Protein AF-A0A0X3NV42-F1 (afdb_monomer_lite)

Foldseek 3Di:
DFDLPAPPDPWPKDFPDDDDPADAAPQCPLVSVVAGKIKTKDWGAGDPVGIDIKIKIWHWHDPNPQKIKIKIWIGDPNDTDKIKIWIWGGDNQFKIWIWMAMPLAKTWIWIDGWDPDPVDDSDDDIWTPAMDGDPPGDPPDDGIHD

Organism: Schistocephalus solidus (NCBI:txid70667)

Radius of gyration: 15.75 Å; chains: 1; bounding box: 43×30×40 Å

Sequence (146 aa):
PYLTRCMIVFLSIYQMSKKIAADVYTSLNKLRFLLGRWRGVGIGKGGPSGQWAYEELLEISTTGQPWISYVGNGYKDNAARHCEMGFFRGHTDGHVSMCLTDTLGNAYLLMGKMPEDESTPSTLTLTTESVVSPFFGRQPRVTKVG

Secondary structure (DSSP, 8-state):
-------------EES-----SPPPGGGGGGGGG-EEEEEEEEEE-STT-EEEEEEEEEEE--SSS-EEEEEEEEETTEEEEEEEEEEEE-TTSEEEEEEEETTS-EEEEEEE--S-TTS------EEEEEE--TTSPSSPP----

Structure (mmCIF, N/CA/C/O backbone):
data_AF-A0A0X3NV42-F1
#
_entry.id   AF-A0A0X3NV42-F1
#
loop_
_atom_site.group_PDB
_atom_site.id
_atom_site.type_symbol
_atom_site.label_atom_id
_atom_site.label_alt_id
_atom_site.label_comp_id
_atom_site.label_asym_id
_atom_site.label_entity_id
_atom_site.label_seq_id
_atom_site.pdbx_PDB_ins_code
_atom_site.Cartn_x
_atom_site.Cartn_y
_atom_site.Cartn_z
_atom_site.occupancy
_atom_site.B_iso_or_equiv
_atom_site.auth_seq_id
_atom_site.auth_comp_id
_atom_site.auth_asym_id
_atom_site.auth_atom_id
_atom_site.pdbx_PDB_model_num
ATOM 1 N N . PRO A 1 1 ? 22.645 3.568 -2.789 1.00 30.38 1 PRO A N 1
ATOM 2 C CA . PRO A 1 1 ? 21.524 3.636 -1.822 1.00 30.38 1 PRO A CA 1
ATOM 3 C C . PRO A 1 1 ? 20.353 4.416 -2.434 1.00 30.38 1 PRO A C 1
ATOM 5 O O . PRO A 1 1 ? 20.310 5.638 -2.339 1.00 30.38 1 PRO A O 1
ATOM 8 N N . TYR A 1 2 ? 19.478 3.739 -3.180 1.00 29.78 2 TYR A N 1
ATOM 9 C CA . TYR A 1 2 ? 18.448 4.418 -3.966 1.00 29.78 2 TYR A CA 1
ATOM 10 C C . TYR A 1 2 ? 17.093 3.749 -3.770 1.00 29.78 2 TYR A C 1
ATOM 12 O O . TYR A 1 2 ? 17.012 2.528 -3.814 1.00 29.78 2 TYR A O 1
ATOM 20 N N . LEU A 1 3 ? 16.080 4.601 -3.574 1.00 31.77 3 LEU A N 1
ATOM 21 C CA . LEU A 1 3 ? 14.692 4.322 -3.190 1.00 31.77 3 LEU A CA 1
ATOM 22 C C . LEU A 1 3 ? 14.482 3.994 -1.706 1.00 31.77 3 LEU A C 1
ATOM 24 O O . LEU A 1 3 ? 13.863 3.001 -1.350 1.00 31.77 3 LEU A O 1
ATOM 28 N N . THR A 1 4 ? 14.878 4.920 -0.830 1.00 33.06 4 THR A N 1
ATOM 29 C CA . THR A 1 4 ? 14.081 5.154 0.379 1.00 33.06 4 THR A CA 1
ATOM 30 C C . THR A 1 4 ? 12.779 5.810 -0.091 1.00 33.06 4 THR A C 1
ATOM 32 O O . THR A 1 4 ? 12.697 7.034 -0.204 1.00 33.06 4 THR A O 1
ATOM 35 N N . ARG A 1 5 ? 11.776 5.011 -0.481 1.00 40.59 5 ARG A N 1
ATOM 36 C CA . ARG A 1 5 ? 10.396 5.505 -0.573 1.00 40.59 5 ARG A CA 1
ATOM 37 C C . ARG A 1 5 ? 9.958 5.753 0.864 1.00 40.59 5 ARG A C 1
ATOM 39 O O . ARG A 1 5 ? 9.398 4.872 1.491 1.00 40.59 5 ARG A O 1
ATOM 46 N N . CYS A 1 6 ? 10.309 6.914 1.415 1.00 30.59 6 CYS A N 1
ATOM 47 C CA . CYS A 1 6 ? 9.694 7.322 2.662 1.00 30.59 6 CYS A CA 1
ATOM 48 C C . CYS A 1 6 ? 8.204 7.464 2.390 1.00 30.59 6 CYS A C 1
ATOM 50 O O . CYS A 1 6 ? 7.815 8.298 1.566 1.00 30.59 6 CYS A O 1
ATOM 52 N N . MET A 1 7 ? 7.386 6.675 3.075 1.00 35.44 7 MET A N 1
ATOM 53 C CA . MET A 1 7 ? 5.935 6.832 3.077 1.00 35.44 7 MET A CA 1
ATOM 54 C C . MET A 1 7 ? 5.572 8.032 3.974 1.00 35.44 7 MET A C 1
ATOM 56 O O . MET A 1 7 ? 4.763 7.937 4.884 1.00 35.44 7 MET A O 1
ATOM 60 N N . ILE A 1 8 ? 6.215 9.180 3.734 1.00 36.25 8 ILE A N 1
ATOM 61 C CA . ILE A 1 8 ? 5.844 10.485 4.282 1.00 36.25 8 ILE A CA 1
ATOM 62 C C . ILE A 1 8 ? 5.445 11.329 3.084 1.00 36.25 8 ILE A C 1
ATOM 64 O O . ILE A 1 8 ? 6.200 12.122 2.518 1.00 36.25 8 ILE A O 1
ATOM 68 N N . VAL A 1 9 ? 4.228 11.059 2.652 1.00 34.09 9 VAL A N 1
ATOM 69 C CA . VAL A 1 9 ? 3.552 11.753 1.579 1.00 34.09 9 VAL A CA 1
ATOM 70 C C . VAL A 1 9 ? 2.906 13.004 2.188 1.00 34.09 9 VAL A C 1
ATOM 72 O O . VAL A 1 9 ? 1.771 12.985 2.648 1.00 34.09 9 VAL A O 1
ATOM 75 N N . PHE A 1 10 ? 3.629 14.128 2.182 1.00 32.44 10 PHE A N 1
ATOM 76 C CA . PHE A 1 10 ? 2.988 15.450 2.183 1.00 32.44 10 PHE A CA 1
ATOM 77 C C . PHE A 1 10 ? 2.423 15.682 0.774 1.00 32.44 10 PHE A C 1
ATOM 79 O O . PHE A 1 10 ? 3.007 16.411 -0.025 1.00 32.44 10 PHE A O 1
ATOM 86 N N . LEU A 1 11 ? 1.335 14.992 0.424 1.00 37.88 11 LEU A N 1
ATOM 87 C CA . LEU A 1 11 ? 0.592 15.275 -0.800 1.00 37.88 11 LEU A CA 1
ATOM 88 C C . LEU A 1 11 ? -0.693 16.031 -0.463 1.00 37.88 11 LEU A C 1
ATOM 90 O O . LEU A 1 11 ? -1.424 15.693 0.464 1.00 37.88 11 LEU A O 1
ATOM 94 N N . SER A 1 12 ? -0.991 17.018 -1.303 1.00 41.12 12 SER A N 1
ATOM 95 C CA . SER A 1 12 ? -2.330 17.576 -1.473 1.00 41.12 12 SER A CA 1
ATOM 96 C C . SER A 1 12 ? -3.210 16.505 -2.134 1.00 41.12 12 SER A C 1
ATOM 98 O O . SER A 1 12 ? -3.362 16.478 -3.355 1.00 41.12 12 SER A O 1
ATOM 100 N N . ILE A 1 13 ? -3.674 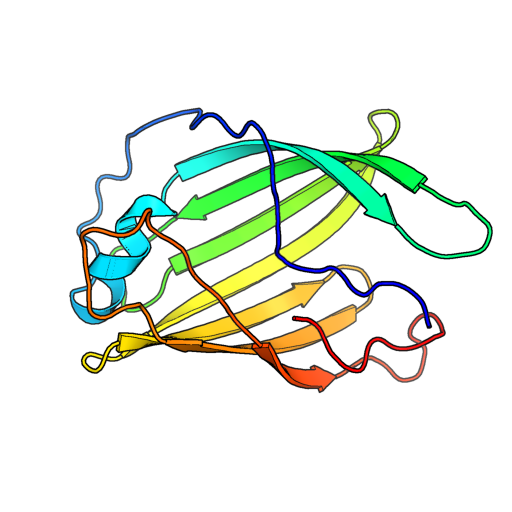15.531 -1.346 1.00 50.19 13 ILE A N 1
ATOM 101 C CA . ILE A 1 13 ? -4.547 14.448 -1.807 1.00 50.19 13 ILE A CA 1
ATOM 102 C C . ILE A 1 13 ? -5.995 14.847 -1.518 1.00 50.19 13 ILE A C 1
ATOM 104 O O . ILE A 1 13 ? -6.339 15.157 -0.380 1.00 50.19 13 ILE A O 1
ATOM 108 N N . TYR A 1 14 ? -6.859 14.782 -2.530 1.00 52.19 14 TYR A N 1
ATOM 109 C CA . TYR A 1 14 ? -8.305 14.900 -2.348 1.00 52.19 14 TYR A CA 1
ATOM 110 C C . TYR A 1 14 ? -8.988 13.578 -2.719 1.00 52.19 14 TYR A C 1
ATOM 112 O O . TYR A 1 14 ? -8.657 12.940 -3.721 1.00 52.19 14 TYR A O 1
ATOM 120 N N . GLN A 1 15 ? -9.930 13.144 -1.881 1.00 54.84 15 GLN A N 1
ATOM 121 C CA . GLN A 1 15 ? -10.692 11.907 -2.058 1.00 54.84 15 GLN A CA 1
ATOM 122 C C . GLN A 1 15 ? -11.660 12.055 -3.245 1.00 54.84 15 GLN A C 1
ATOM 124 O O . GLN A 1 15 ? -12.513 12.941 -3.236 1.00 54.84 15 GLN A O 1
ATOM 129 N N . MET A 1 16 ? -11.569 11.185 -4.260 1.00 50.00 16 MET A N 1
ATOM 130 C CA . MET A 1 16 ? -12.386 11.328 -5.480 1.00 50.00 16 MET A CA 1
ATOM 131 C C . MET A 1 16 ? -13.827 10.805 -5.340 1.00 50.00 16 MET A C 1
ATOM 133 O O . MET A 1 16 ? -14.695 11.199 -6.112 1.00 50.00 16 MET A O 1
ATOM 137 N N . SER A 1 17 ? -14.119 9.917 -4.379 1.00 51.50 17 SER A N 1
ATOM 138 C CA . SER A 1 17 ? -15.492 9.451 -4.111 1.00 51.50 17 SER A CA 1
ATOM 139 C C . SER A 1 17 ? -15.629 8.832 -2.714 1.00 51.50 17 SER A C 1
ATOM 141 O O . SER A 1 17 ? -14.697 8.183 -2.242 1.00 51.50 17 SER A O 1
ATOM 143 N N . LYS A 1 18 ? -16.794 9.010 -2.067 1.00 49.50 18 LYS A N 1
ATOM 144 C CA . LYS A 1 18 ? -17.051 8.630 -0.659 1.00 49.50 18 LYS A CA 1
ATOM 145 C C . LYS A 1 18 ? -17.923 7.375 -0.465 1.00 49.50 18 LYS A C 1
ATOM 147 O O . LYS A 1 18 ? -18.439 7.162 0.627 1.00 49.50 18 LYS A O 1
ATOM 152 N N . LYS A 1 19 ? -18.155 6.544 -1.484 1.00 44.00 19 LYS A N 1
ATOM 153 C CA . LYS A 1 19 ? -19.037 5.368 -1.335 1.00 44.00 19 LYS A CA 1
ATOM 154 C C . LYS A 1 19 ? -18.256 4.059 -1.349 1.00 44.00 19 LYS A C 1
ATOM 156 O O . LYS A 1 19 ? -17.969 3.525 -2.410 1.00 44.00 19 LYS A O 1
ATOM 161 N N . ILE A 1 20 ? -18.000 3.518 -0.159 1.00 55.31 20 ILE A N 1
ATOM 162 C CA . ILE A 1 20 ? -17.758 2.086 0.049 1.00 55.31 20 ILE A CA 1
ATOM 163 C C . ILE A 1 20 ? -18.849 1.619 1.017 1.00 55.31 20 ILE A C 1
ATOM 165 O O . ILE A 1 20 ? -18.949 2.130 2.128 1.00 55.31 20 ILE A O 1
ATOM 169 N N . ALA A 1 21 ? -19.733 0.745 0.530 1.00 51.84 21 ALA A N 1
ATOM 170 C CA . ALA A 1 21 ? -20.962 0.317 1.207 1.00 51.84 21 ALA A CA 1
ATOM 171 C C . ALA A 1 21 ? -20.774 -0.899 2.134 1.00 51.84 21 ALA A C 1
ATOM 173 O O . ALA A 1 21 ? -21.735 -1.331 2.759 1.00 51.84 21 ALA A O 1
ATOM 174 N N . ALA A 1 22 ? -19.566 -1.465 2.204 1.00 62.53 22 ALA A N 1
ATOM 175 C CA . ALA A 1 22 ? -19.262 -2.577 3.096 1.00 62.53 22 ALA A CA 1
ATOM 176 C C . ALA A 1 22 ? -18.886 -2.059 4.491 1.00 62.53 22 ALA A C 1
ATOM 178 O O . ALA A 1 22 ? -18.081 -1.129 4.608 1.00 62.53 22 ALA A O 1
ATOM 179 N N . ASP A 1 23 ? -19.442 -2.678 5.533 1.00 83.75 23 ASP A N 1
ATOM 180 C CA . ASP A 1 23 ? -19.025 -2.425 6.910 1.00 83.75 23 ASP A CA 1
ATOM 181 C C . ASP A 1 23 ? -17.552 -2.795 7.085 1.00 83.75 23 ASP A C 1
ATOM 183 O O . ASP A 1 23 ? -17.093 -3.842 6.632 1.00 83.75 23 ASP A O 1
ATOM 187 N N . VAL A 1 24 ? -16.791 -1.914 7.731 1.00 87.19 24 VAL A N 1
ATOM 188 C CA . VAL A 1 24 ? -15.373 -2.154 8.004 1.00 87.19 24 VAL A CA 1
ATOM 189 C C . VAL A 1 24 ? -15.266 -3.153 9.151 1.00 87.19 24 VAL A C 1
ATOM 191 O O . VAL A 1 24 ? -15.881 -2.964 10.199 1.00 87.19 24 VAL A O 1
ATOM 194 N N . TYR A 1 25 ? -14.473 -4.212 8.968 1.00 90.88 25 TYR A N 1
ATOM 195 C CA . TYR A 1 25 ? -14.230 -5.199 10.020 1.00 90.88 25 TYR A CA 1
ATOM 196 C C . TYR A 1 25 ? -13.684 -4.522 11.288 1.00 90.88 25 TYR A C 1
ATOM 198 O O . TYR A 1 25 ? -12.846 -3.624 11.201 1.00 90.88 25 TYR A O 1
ATOM 206 N N . THR A 1 26 ? -14.112 -4.960 12.475 1.00 91.25 26 THR A N 1
ATOM 207 C CA . THR A 1 26 ? -13.905 -4.219 13.734 1.00 91.25 26 THR A CA 1
ATOM 208 C C . THR A 1 26 ? -12.447 -3.851 14.019 1.00 91.25 26 THR A C 1
ATOM 210 O O . THR A 1 26 ? -12.169 -2.718 14.408 1.00 91.25 26 THR A O 1
ATOM 213 N N . SER A 1 27 ? -11.497 -4.762 13.777 1.00 91.88 27 SER A N 1
ATOM 214 C CA . SER A 1 27 ? -10.062 -4.502 13.997 1.00 91.88 27 SER A CA 1
ATOM 215 C C . SER A 1 27 ? -9.433 -3.522 12.995 1.00 91.88 27 SER A C 1
ATOM 217 O O . SER A 1 27 ? -8.288 -3.116 13.166 1.00 91.88 27 SER A O 1
ATOM 219 N N . LEU A 1 28 ? -10.171 -3.128 11.956 1.00 91.81 28 LEU A N 1
ATOM 220 C CA . LEU A 1 28 ? -9.741 -2.223 10.889 1.00 91.81 28 LEU A CA 1
ATOM 221 C C . LEU A 1 28 ? -10.446 -0.863 10.949 1.00 91.81 28 LEU A C 1
ATOM 223 O O . LEU A 1 28 ? -10.166 -0.001 10.119 1.00 91.81 28 LEU A O 1
ATOM 227 N N . ASN A 1 29 ? -11.324 -0.630 11.930 1.00 88.88 29 ASN A N 1
ATOM 228 C CA . ASN A 1 29 ? -12.082 0.620 12.041 1.00 88.88 29 ASN A CA 1
ATOM 229 C C . ASN A 1 29 ? -11.183 1.862 12.074 1.00 88.88 29 ASN A C 1
ATOM 231 O O . ASN A 1 29 ? -11.481 2.856 11.412 1.00 88.88 29 ASN A O 1
ATOM 235 N N . LYS A 1 30 ? -10.037 1.778 12.760 1.00 88.06 30 LYS A N 1
ATOM 236 C CA . LYS A 1 30 ? -9.049 2.865 12.814 1.00 88.06 30 LYS A CA 1
ATOM 237 C C . LYS A 1 30 ? -8.409 3.185 11.453 1.00 88.06 30 LYS A C 1
ATOM 239 O O . LYS A 1 30 ? -7.875 4.271 11.289 1.00 88.06 30 LYS A O 1
ATOM 244 N N . LEU A 1 31 ? -8.495 2.288 10.466 1.00 91.06 31 LEU A N 1
ATOM 245 C CA . LEU A 1 31 ? -7.985 2.477 9.100 1.00 91.06 31 LEU A CA 1
ATOM 246 C C . LEU A 1 31 ? -9.054 2.965 8.113 1.00 91.06 31 LEU A C 1
ATOM 248 O O . LEU A 1 31 ? -8.759 3.162 6.934 1.00 91.06 31 LEU A O 1
ATOM 252 N N . ARG A 1 32 ? -10.294 3.193 8.567 1.00 89.94 32 ARG A N 1
ATOM 253 C CA . ARG A 1 32 ? -11.416 3.605 7.707 1.00 89.94 32 ARG A CA 1
ATOM 254 C C . ARG A 1 32 ? -11.123 4.871 6.901 1.00 89.94 32 ARG A C 1
ATOM 256 O O . ARG A 1 32 ? -11.634 5.009 5.794 1.00 89.94 32 ARG A O 1
ATOM 263 N N . PHE A 1 33 ? -10.300 5.772 7.433 1.00 88.50 33 PHE A N 1
ATOM 264 C CA . PHE A 1 33 ? -9.919 7.017 6.764 1.00 88.50 33 PHE A CA 1
ATOM 265 C C . PHE A 1 33 ? -9.123 6.799 5.467 1.00 88.50 33 PHE A C 1
ATOM 267 O O . PHE A 1 33 ? -9.128 7.682 4.616 1.00 88.50 33 PHE A O 1
ATOM 274 N N . LEU A 1 34 ? -8.482 5.636 5.288 1.00 91.81 34 LEU A N 1
ATOM 275 C CA . LEU A 1 34 ? -7.749 5.293 4.065 1.00 91.81 34 LEU A CA 1
ATOM 276 C C . LEU A 1 34 ? -8.680 4.917 2.906 1.00 91.81 34 LEU A C 1
ATOM 278 O O . LEU A 1 34 ? -8.275 4.980 1.748 1.00 91.81 34 LEU A O 1
ATOM 282 N N . LEU A 1 35 ? -9.916 4.501 3.195 1.00 92.25 35 LEU A N 1
ATOM 283 C CA . LEU A 1 35 ? -10.824 3.938 2.201 1.00 92.25 35 LEU A CA 1
ATOM 284 C C . LEU A 1 35 ? -11.237 4.977 1.149 1.00 92.25 35 LEU A C 1
ATOM 286 O O . LEU A 1 35 ? -11.774 6.045 1.461 1.00 92.25 35 LEU A O 1
ATOM 290 N N . GLY A 1 36 ? -11.046 4.631 -0.121 1.00 91.56 36 GLY A N 1
ATOM 291 C CA . GLY A 1 36 ? -11.432 5.462 -1.250 1.00 91.56 36 GLY A CA 1
ATOM 292 C C . GLY A 1 36 ? -10.478 5.365 -2.433 1.00 91.56 36 GLY A C 1
ATOM 293 O O . GLY A 1 36 ? -9.558 4.549 -2.483 1.00 91.56 36 GLY A O 1
ATOM 294 N N . ARG A 1 37 ? -10.735 6.235 -3.409 1.00 94.56 37 ARG A N 1
ATOM 295 C CA . ARG A 1 37 ? -9.855 6.472 -4.554 1.00 94.56 37 ARG A CA 1
ATOM 296 C C . ARG A 1 37 ? -9.164 7.810 -4.357 1.00 94.56 37 ARG A C 1
ATOM 298 O O . ARG A 1 37 ? -9.834 8.815 -4.098 1.00 94.56 37 ARG A O 1
ATOM 305 N N . TRP A 1 38 ? -7.855 7.813 -4.529 1.00 93.31 38 TRP A N 1
ATOM 306 C CA . TRP A 1 38 ? -6.998 8.965 -4.302 1.00 93.31 38 TRP A CA 1
ATOM 307 C C . TRP A 1 38 ? -6.189 9.259 -5.559 1.00 93.31 38 TRP A C 1
ATOM 309 O O . TRP A 1 38 ? -5.764 8.342 -6.262 1.00 93.31 38 TRP A O 1
ATOM 319 N N . ARG A 1 39 ? -5.980 10.544 -5.840 1.00 93.56 39 ARG A N 1
ATOM 320 C CA . ARG A 1 39 ? -5.092 11.019 -6.902 1.00 93.56 39 ARG A CA 1
ATOM 321 C C . ARG A 1 39 ? -4.225 12.137 -6.353 1.00 93.56 39 ARG A C 1
ATOM 323 O O . ARG A 1 39 ? -4.729 12.999 -5.634 1.00 93.56 39 ARG A O 1
ATOM 330 N N . GLY A 1 40 ? -2.953 12.148 -6.726 1.00 90.75 40 GLY A N 1
ATOM 331 C CA . GLY A 1 40 ? -2.046 13.218 -6.339 1.00 90.75 40 GLY A CA 1
ATOM 332 C C . GLY A 1 40 ? -0.740 13.227 -7.130 1.00 90.75 40 GLY A C 1
ATOM 333 O O . GLY A 1 40 ? -0.534 12.403 -8.019 1.00 90.75 40 GLY A O 1
ATOM 334 N N . VAL A 1 41 ? 0.126 14.191 -6.813 1.00 92.06 41 VAL A N 1
ATOM 335 C CA . VAL A 1 41 ? 1.463 14.351 -7.401 1.00 92.06 41 VAL A CA 1
ATOM 336 C C . VAL A 1 41 ? 2.523 14.194 -6.318 1.00 92.06 41 VAL A C 1
ATOM 338 O O . VAL A 1 41 ? 2.535 14.962 -5.359 1.00 92.06 41 VAL A O 1
ATOM 341 N N . GLY A 1 42 ? 3.420 13.225 -6.477 1.00 87.94 42 GLY A N 1
ATOM 342 C CA . GLY A 1 42 ? 4.545 12.992 -5.578 1.00 87.94 42 GLY A CA 1
ATOM 343 C C . GLY A 1 42 ? 5.878 13.457 -6.150 1.00 87.94 42 GLY A C 1
ATOM 344 O O . GLY A 1 42 ? 6.032 13.654 -7.355 1.00 87.94 42 GLY A O 1
ATOM 345 N N . ILE A 1 43 ? 6.866 13.610 -5.264 1.00 89.19 43 ILE A N 1
ATOM 346 C CA . ILE A 1 43 ? 8.252 13.927 -5.627 1.00 89.19 43 ILE A CA 1
ATOM 347 C C . ILE A 1 43 ? 9.135 12.719 -5.321 1.00 89.19 43 ILE A C 1
ATOM 349 O O . ILE A 1 43 ? 9.365 12.367 -4.164 1.00 89.19 43 ILE A O 1
ATOM 353 N N . GLY A 1 44 ? 9.633 12.074 -6.371 1.00 82.88 44 GLY A N 1
ATOM 354 C CA . GLY A 1 44 ? 10.609 10.999 -6.273 1.00 82.88 44 GLY A CA 1
ATOM 355 C C . GLY A 1 44 ? 11.995 11.572 -6.003 1.00 82.88 44 GLY A C 1
ATOM 356 O O . GLY A 1 44 ? 12.378 12.584 -6.590 1.00 82.88 44 GLY A O 1
ATOM 357 N N . LYS A 1 45 ? 12.749 10.926 -5.110 1.00 81.06 45 LYS A N 1
ATOM 358 C CA . LYS A 1 45 ? 14.139 11.275 -4.793 1.00 81.06 45 LYS A CA 1
ATOM 359 C C . LYS A 1 45 ? 15.011 10.032 -4.959 1.00 81.06 45 LYS A C 1
ATOM 361 O O . LYS A 1 45 ? 14.760 9.014 -4.314 1.00 81.06 45 LYS A O 1
ATOM 366 N N . GLY A 1 46 ? 16.038 10.094 -5.807 1.00 69.50 46 GLY A N 1
ATOM 367 C CA . GLY A 1 46 ? 16.989 8.988 -5.937 1.00 69.50 46 GLY A CA 1
ATOM 368 C C . GLY A 1 46 ? 17.829 8.973 -7.214 1.00 69.50 46 GLY A C 1
ATOM 369 O O . GLY A 1 46 ? 17.423 9.393 -8.291 1.00 69.50 46 GLY A O 1
ATOM 370 N N . GLY A 1 47 ? 19.016 8.394 -7.103 1.00 65.25 47 GLY A N 1
ATOM 371 C CA . GLY A 1 47 ? 19.950 8.220 -8.207 1.00 65.25 47 GLY A CA 1
ATOM 372 C C . GLY A 1 47 ? 20.705 9.503 -8.568 1.00 65.25 47 GLY A C 1
ATOM 373 O O . GLY A 1 47 ? 20.542 10.533 -7.914 1.00 65.25 47 GLY A O 1
ATOM 374 N N . PRO A 1 48 ? 21.508 9.452 -9.643 1.00 61.31 48 PRO A N 1
ATOM 375 C CA . PRO A 1 48 ? 22.127 10.632 -10.258 1.00 61.31 48 PRO A CA 1
ATOM 376 C C . PRO A 1 48 ? 21.100 11.629 -10.817 1.00 61.31 48 PRO A C 1
ATOM 378 O O . PRO A 1 48 ? 21.384 12.810 -10.960 1.00 61.31 48 PRO A O 1
ATOM 381 N N . SER A 1 49 ? 19.896 11.144 -11.125 1.00 65.31 49 SER A N 1
ATOM 382 C CA . SER A 1 49 ? 18.784 11.874 -11.744 1.00 65.31 49 SER A CA 1
ATOM 383 C C . SER A 1 49 ? 18.108 12.922 -10.847 1.00 65.31 49 SER A C 1
ATOM 385 O O . SER A 1 49 ? 17.205 13.612 -11.312 1.00 65.31 49 SER A O 1
ATOM 387 N N . GLY A 1 50 ? 18.513 13.060 -9.581 1.00 81.44 50 GLY A N 1
ATOM 388 C CA . GLY A 1 50 ? 17.996 14.099 -8.689 1.00 81.44 50 GLY A CA 1
ATOM 389 C C . GLY A 1 50 ? 16.545 13.868 -8.250 1.00 81.44 50 GLY A C 1
ATOM 390 O O . GLY A 1 50 ? 16.208 12.793 -7.746 1.00 81.44 50 GLY A O 1
ATOM 391 N N . GLN A 1 51 ? 15.709 14.903 -8.376 1.00 86.31 51 GLN A N 1
ATOM 392 C CA . GLN A 1 51 ? 14.290 14.882 -8.007 1.00 86.31 51 GLN A CA 1
ATOM 393 C C . GLN A 1 51 ? 13.402 14.894 -9.254 1.00 86.31 51 GLN A C 1
ATOM 395 O O . GLN A 1 51 ? 13.722 15.559 -10.237 1.00 86.31 51 GLN A O 1
ATOM 400 N N . TRP A 1 52 ? 12.272 14.189 -9.216 1.00 84.94 52 TRP A N 1
ATOM 401 C CA . TRP A 1 52 ? 11.285 14.215 -10.300 1.00 84.94 52 TRP A CA 1
ATOM 402 C C . TRP A 1 52 ? 9.860 14.156 -9.759 1.00 84.94 52 TRP A C 1
ATOM 404 O O . TRP A 1 52 ? 9.594 13.466 -8.778 1.00 84.94 52 TRP A O 1
ATOM 414 N N . ALA A 1 53 ? 8.934 14.841 -10.429 1.00 89.69 53 ALA A N 1
ATOM 415 C CA . ALA A 1 53 ? 7.510 14.693 -10.162 1.00 89.69 53 ALA A CA 1
ATOM 416 C C . ALA A 1 53 ? 6.962 13.403 -10.798 1.00 89.69 53 ALA A C 1
ATOM 418 O O . ALA A 1 53 ? 7.457 12.945 -11.835 1.00 89.69 53 ALA A O 1
ATOM 419 N N . TY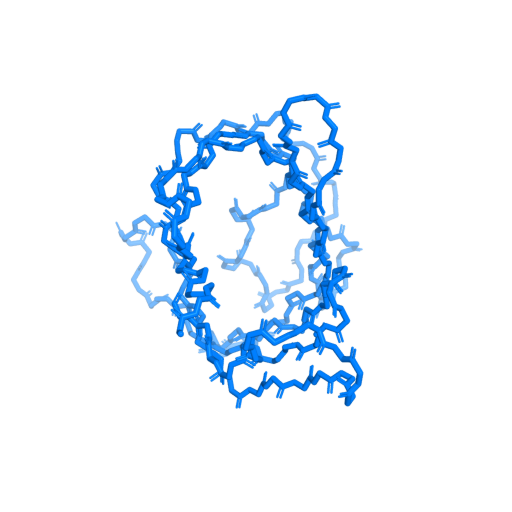R A 1 54 ? 5.945 12.820 -10.175 1.00 89.94 54 TYR A N 1
ATOM 420 C CA . TYR A 1 54 ? 5.148 11.721 -10.716 1.00 89.94 54 TYR A CA 1
ATOM 421 C C . TYR A 1 54 ? 3.699 11.867 -10.254 1.00 89.94 54 TYR A C 1
ATOM 423 O O . TYR A 1 54 ? 3.444 12.394 -9.173 1.00 89.94 54 TYR A O 1
ATOM 431 N N . GLU A 1 55 ? 2.751 11.401 -11.058 1.00 94.81 55 GLU A N 1
ATOM 432 C CA . GLU A 1 55 ? 1.363 11.264 -10.619 1.00 94.81 55 GLU A CA 1
ATOM 433 C C . GLU A 1 55 ? 1.160 9.902 -9.966 1.00 94.81 55 GLU A C 1
ATOM 435 O O . GLU A 1 55 ? 1.755 8.910 -10.389 1.00 94.81 55 GLU A O 1
ATOM 440 N N . GLU A 1 56 ? 0.296 9.840 -8.962 1.00 94.06 56 GLU A N 1
ATOM 441 C CA . GLU A 1 56 ? -0.057 8.603 -8.279 1.00 94.06 56 GLU A CA 1
ATOM 442 C C . GLU A 1 56 ? -1.573 8.472 -8.145 1.00 94.06 56 GLU A C 1
ATOM 444 O O . GLU A 1 56 ? -2.276 9.423 -7.785 1.00 94.06 56 GLU A O 1
ATOM 449 N N . LEU A 1 57 ? -2.068 7.279 -8.464 1.00 94.88 57 LEU A N 1
ATOM 450 C CA . LEU A 1 57 ? -3.450 6.863 -8.271 1.00 94.88 57 LEU A CA 1
ATOM 451 C C . LEU A 1 57 ? -3.473 5.720 -7.264 1.00 94.88 57 LEU A C 1
ATOM 453 O O . LEU A 1 57 ? -2.877 4.673 -7.523 1.00 94.88 57 LEU A O 1
ATOM 457 N N . LEU A 1 58 ? -4.187 5.912 -6.157 1.00 96.06 58 LEU A N 1
ATOM 458 C CA . LEU A 1 58 ? -4.396 4.877 -5.149 1.00 96.06 58 LEU A CA 1
ATOM 459 C C . LEU A 1 58 ? -5.856 4.434 -5.145 1.00 96.06 58 LEU A C 1
ATOM 461 O O . LEU A 1 58 ? -6.774 5.259 -5.182 1.00 96.06 58 LEU A O 1
ATOM 465 N N . GLU A 1 59 ? -6.071 3.133 -5.040 1.00 96.12 59 GLU A N 1
ATOM 466 C CA . GLU A 1 59 ? -7.366 2.533 -4.754 1.00 96.12 59 GLU A CA 1
ATOM 467 C C . GLU A 1 59 ? -7.249 1.693 -3.485 1.00 96.12 59 GLU A C 1
ATOM 469 O O . GLU A 1 59 ? -6.477 0.735 -3.424 1.00 96.12 59 GLU A O 1
ATOM 474 N N . ILE A 1 60 ? -8.004 2.087 -2.460 1.00 96.19 60 ILE A N 1
ATOM 475 C CA . ILE A 1 60 ? -8.007 1.446 -1.149 1.00 96.19 60 ILE A CA 1
ATOM 476 C C . ILE A 1 60 ? -9.442 1.055 -0.815 1.00 96.19 60 ILE A C 1
ATOM 478 O O . ILE A 1 60 ? -10.325 1.911 -0.702 1.00 96.19 60 ILE A O 1
ATOM 482 N N . SER A 1 61 ? -9.695 -0.242 -0.685 1.00 94.62 61 SER A N 1
ATOM 483 C CA . SER A 1 61 ? -11.054 -0.785 -0.637 1.00 94.62 61 SER A CA 1
ATOM 484 C C . SER A 1 61 ? -11.179 -1.967 0.323 1.00 94.62 61 SER A C 1
ATOM 486 O O . SER A 1 61 ? -10.196 -2.555 0.763 1.00 94.62 61 SER A O 1
ATOM 488 N N . THR A 1 62 ? -12.410 -2.298 0.705 1.00 93.75 62 THR A N 1
ATOM 489 C CA . THR A 1 62 ? -12.704 -3.450 1.562 1.00 93.75 62 THR A CA 1
ATOM 490 C C . THR A 1 62 ? -13.982 -4.137 1.106 1.00 93.75 62 THR A C 1
ATOM 492 O O . THR A 1 62 ? -14.874 -3.510 0.534 1.00 93.75 62 THR A O 1
ATOM 495 N N . THR A 1 63 ? -14.057 -5.433 1.383 1.00 91.94 63 THR A N 1
ATOM 496 C CA . THR A 1 63 ? -15.241 -6.280 1.196 1.00 91.94 63 THR A CA 1
ATOM 497 C C . THR A 1 63 ? -15.952 -6.582 2.523 1.00 91.94 63 THR A C 1
ATOM 499 O O . THR A 1 63 ? -16.886 -7.376 2.546 1.00 91.94 63 THR A O 1
ATOM 502 N N . GLY A 1 64 ? -15.492 -5.990 3.633 1.00 89.19 64 GLY A N 1
ATOM 503 C CA . GLY A 1 64 ? -15.939 -6.283 5.003 1.00 89.19 64 GLY A CA 1
ATOM 504 C C . GLY A 1 64 ? -15.231 -7.468 5.667 1.00 89.19 64 GLY A C 1
ATOM 505 O O . GLY A 1 64 ? -15.449 -7.764 6.839 1.00 89.19 64 GLY A O 1
ATOM 506 N N . GLN A 1 65 ? -14.333 -8.127 4.938 1.00 93.00 65 GLN A N 1
ATOM 507 C CA . GLN A 1 65 ? -13.420 -9.131 5.476 1.00 93.00 65 GLN A CA 1
ATOM 508 C C . GLN A 1 65 ? -12.323 -8.486 6.350 1.00 93.00 65 GLN A C 1
ATOM 510 O O . GLN A 1 65 ? -12.114 -7.273 6.267 1.00 93.00 65 GLN A O 1
ATOM 515 N N . PRO A 1 66 ? -11.586 -9.263 7.174 1.00 94.44 66 PRO A N 1
ATOM 516 C CA . PRO A 1 66 ? -10.518 -8.755 8.045 1.00 94.44 66 PRO A CA 1
ATOM 517 C C . PRO A 1 66 ? -9.236 -8.384 7.270 1.00 94.44 66 PRO A C 1
ATOM 519 O O . PRO A 1 66 ? -8.123 -8.768 7.643 1.00 94.44 66 PRO A O 1
ATOM 522 N N . TRP A 1 67 ? -9.399 -7.649 6.169 1.00 95.62 67 TRP A N 1
ATOM 523 C CA . TRP A 1 67 ? -8.350 -7.038 5.365 1.00 95.62 67 TRP A CA 1
ATOM 524 C C . TRP A 1 67 ? -8.886 -5.837 4.558 1.00 95.62 67 TRP A C 1
ATOM 526 O O . TRP A 1 67 ? -10.078 -5.736 4.252 1.00 95.62 67 TRP A O 1
ATOM 536 N N . ILE A 1 68 ? -7.984 -4.923 4.195 1.00 96.25 68 ILE A N 1
ATOM 537 C CA . ILE A 1 68 ? -8.224 -3.815 3.252 1.00 96.25 68 ILE A CA 1
ATOM 538 C C . ILE A 1 68 ? -7.264 -3.998 2.078 1.00 96.25 68 ILE A C 1
ATOM 540 O O . ILE A 1 68 ? -6.064 -4.153 2.299 1.00 96.25 68 ILE A O 1
ATOM 544 N N . SER A 1 69 ? -7.770 -3.992 0.847 1.00 97.44 69 SER A N 1
ATOM 545 C CA . SER A 1 69 ? -6.947 -4.017 -0.364 1.00 97.44 69 SER A CA 1
ATOM 546 C C . SER A 1 69 ? -6.354 -2.647 -0.659 1.00 97.44 69 SER A C 1
ATOM 548 O O . SER A 1 69 ? -7.006 -1.622 -0.458 1.00 97.44 69 SER A O 1
ATOM 550 N N . TYR A 1 70 ? -5.129 -2.654 -1.173 1.00 97.62 70 TYR A N 1
ATOM 551 C CA . TYR A 1 70 ? -4.376 -1.484 -1.603 1.00 97.62 70 TYR A CA 1
ATOM 552 C C . TYR A 1 70 ? -3.827 -1.718 -3.009 1.00 97.62 70 TYR A C 1
ATOM 554 O O . TYR A 1 70 ? -3.209 -2.753 -3.270 1.00 97.62 70 TYR A O 1
ATOM 562 N N . VAL A 1 71 ? -4.021 -0.746 -3.895 1.00 97.56 71 VAL A N 1
ATOM 563 C CA . VAL A 1 71 ? -3.400 -0.699 -5.221 1.00 97.56 71 VAL A CA 1
ATOM 564 C C . VAL A 1 71 ? -2.890 0.716 -5.466 1.00 97.56 71 VAL A C 1
ATOM 566 O O . VAL A 1 71 ? -3.679 1.659 -5.459 1.00 97.56 71 VAL A O 1
ATOM 569 N N . GLY A 1 72 ? -1.593 0.859 -5.720 1.00 96.12 72 GLY A N 1
ATOM 570 C CA . GLY A 1 72 ? -0.941 2.109 -6.093 1.00 96.12 72 GLY A CA 1
ATOM 571 C C . GLY A 1 72 ? -0.364 2.041 -7.504 1.00 96.12 72 GLY A C 1
ATOM 572 O O . GLY A 1 72 ? 0.340 1.096 -7.857 1.00 96.12 72 GLY A O 1
ATOM 573 N N . ASN A 1 73 ? -0.664 3.045 -8.329 1.00 95.69 73 ASN A N 1
ATOM 574 C CA . ASN A 1 73 ? -0.142 3.177 -9.689 1.00 95.69 73 ASN A CA 1
ATOM 575 C C . ASN A 1 73 ? 0.533 4.536 -9.872 1.00 95.69 73 ASN A C 1
ATOM 577 O O . ASN A 1 73 ? -0.117 5.574 -9.749 1.00 95.69 73 ASN A O 1
ATOM 581 N N . GLY A 1 74 ? 1.819 4.515 -10.215 1.00 93.31 74 GLY A N 1
ATOM 582 C CA . GLY A 1 74 ? 2.640 5.689 -10.485 1.00 93.31 74 GLY A CA 1
ATOM 583 C C . GLY A 1 74 ? 2.836 5.939 -11.981 1.00 93.31 74 GLY A C 1
ATOM 584 O O . GLY A 1 74 ? 3.224 5.036 -12.733 1.00 93.31 74 GLY A O 1
ATOM 585 N N . TYR A 1 75 ? 2.647 7.190 -12.394 1.00 92.00 75 TYR A N 1
ATOM 586 C CA . TYR A 1 75 ? 2.752 7.658 -13.772 1.00 92.00 75 TYR A CA 1
ATOM 587 C C . TYR A 1 75 ? 3.782 8.777 -13.893 1.00 92.00 75 TYR A C 1
ATOM 589 O O . TYR A 1 75 ? 3.918 9.634 -13.019 1.00 92.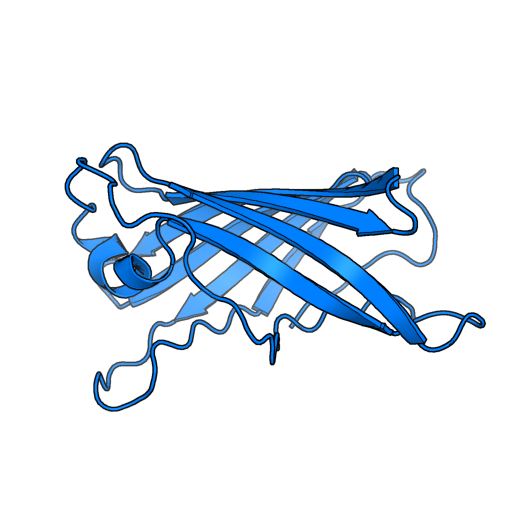00 75 TYR A O 1
ATOM 597 N N . LYS A 1 76 ? 4.499 8.795 -15.013 1.00 88.94 76 LYS A N 1
ATOM 598 C CA . LYS A 1 76 ? 5.393 9.892 -15.388 1.00 88.94 76 LYS A CA 1
ATOM 599 C C . LYS A 1 76 ? 5.315 10.096 -16.891 1.00 88.94 76 LYS A C 1
ATOM 601 O O . LYS A 1 76 ? 5.417 9.117 -17.631 1.00 88.94 76 LYS A O 1
ATOM 606 N N . ASP A 1 77 ? 5.160 11.346 -17.318 1.00 88.88 77 ASP A N 1
ATOM 607 C CA . ASP A 1 77 ? 5.019 11.726 -18.730 1.00 88.88 77 ASP A CA 1
ATOM 608 C C . ASP A 1 77 ? 3.854 10.976 -19.408 1.00 88.88 77 ASP A C 1
ATOM 610 O O . ASP A 1 77 ? 3.994 10.436 -20.501 1.00 88.88 77 ASP A O 1
ATOM 614 N N . ASN A 1 78 ? 2.714 10.873 -18.708 1.00 86.94 78 ASN A N 1
ATOM 615 C CA . ASN A 1 78 ? 1.518 10.110 -19.106 1.00 86.94 78 ASN A CA 1
ATOM 616 C C . ASN A 1 78 ? 1.739 8.604 -19.357 1.00 86.94 78 ASN A C 1
ATOM 618 O O . ASN A 1 78 ? 0.850 7.926 -19.868 1.00 86.94 78 ASN A O 1
ATOM 622 N N . ALA A 1 79 ? 2.889 8.054 -18.961 1.00 89.75 79 ALA A N 1
ATOM 623 C CA . ALA A 1 79 ? 3.192 6.632 -19.059 1.00 89.75 79 ALA A CA 1
ATOM 624 C C . ALA A 1 79 ? 3.207 5.975 -17.674 1.00 89.75 79 ALA A C 1
ATOM 626 O O . ALA A 1 79 ? 3.762 6.525 -16.718 1.00 89.75 79 ALA A O 1
ATOM 627 N N . ALA A 1 80 ? 2.642 4.770 -17.574 1.00 90.31 80 ALA A N 1
ATOM 628 C CA . ALA A 1 80 ? 2.740 3.947 -16.372 1.00 90.31 80 ALA A CA 1
ATOM 629 C C . ALA A 1 80 ? 4.209 3.573 -16.105 1.00 90.31 80 ALA A C 1
ATOM 631 O O . ALA A 1 80 ? 4.938 3.182 -17.021 1.00 90.31 80 ALA A O 1
ATOM 632 N N . ARG A 1 81 ? 4.660 3.712 -14.853 1.00 90.50 81 ARG A N 1
ATOM 633 C CA . ARG A 1 81 ? 6.054 3.440 -14.458 1.00 90.50 81 ARG A CA 1
ATOM 634 C C . ARG A 1 81 ? 6.167 2.388 -13.373 1.00 90.50 81 ARG A C 1
ATOM 636 O O . ARG A 1 81 ? 6.944 1.449 -13.514 1.00 90.50 81 ARG A O 1
ATOM 643 N N . HIS A 1 82 ? 5.435 2.567 -12.285 1.00 91.25 82 HIS A N 1
ATOM 644 C CA . HIS A 1 82 ? 5.528 1.710 -11.112 1.00 91.25 82 HIS A CA 1
ATOM 645 C C . HIS A 1 82 ? 4.132 1.338 -10.650 1.00 91.25 82 HIS A C 1
ATOM 647 O O . HIS A 1 82 ? 3.224 2.163 -10.715 1.00 91.25 82 HIS A O 1
ATOM 653 N N . CYS A 1 83 ? 3.971 0.110 -10.187 1.00 94.06 83 CYS A N 1
ATOM 654 C CA . CYS A 1 83 ? 2.751 -0.327 -9.538 1.00 94.06 83 CYS A CA 1
ATOM 655 C C . CYS A 1 83 ? 3.135 -1.152 -8.317 1.00 94.06 83 CYS A C 1
ATOM 657 O O . CYS A 1 83 ? 4.131 -1.880 -8.336 1.00 94.06 83 CYS A O 1
ATOM 659 N N . GLU A 1 84 ? 2.344 -1.009 -7.268 1.00 95.94 84 GLU A N 1
ATOM 660 C CA . GLU A 1 84 ? 2.450 -1.777 -6.043 1.00 95.94 84 GLU A CA 1
ATOM 661 C C . GLU A 1 84 ? 1.044 -2.129 -5.556 1.00 95.94 84 GLU A C 1
ATOM 663 O O . GLU A 1 84 ? 0.095 -1.361 -5.723 1.00 95.94 84 GLU A O 1
ATOM 668 N N . MET A 1 85 ? 0.876 -3.322 -5.000 1.00 98.06 85 MET A N 1
ATOM 669 C CA . MET A 1 85 ? -0.414 -3.775 -4.488 1.00 98.06 85 MET A CA 1
ATOM 670 C C . MET A 1 85 ? -0.252 -4.715 -3.304 1.00 98.06 85 MET A C 1
ATOM 672 O O . MET A 1 85 ? 0.772 -5.386 -3.158 1.00 98.06 85 MET A O 1
ATOM 676 N N . GLY A 1 86 ? -1.263 -4.758 -2.445 1.00 98.12 86 GLY A N 1
ATOM 677 C CA . GLY A 1 86 ? -1.170 -5.486 -1.194 1.00 98.12 86 GLY A CA 1
ATOM 678 C C . GLY A 1 86 ? -2.428 -5.437 -0.345 1.00 98.12 86 GLY A C 1
ATOM 679 O O . GLY A 1 86 ? -3.493 -5.001 -0.787 1.00 98.12 86 GLY A O 1
ATOM 680 N N . PHE A 1 87 ? -2.276 -5.879 0.899 1.00 98.12 87 PHE A N 1
ATOM 681 C CA . PHE A 1 87 ? -3.353 -5.910 1.880 1.00 98.12 87 PHE A CA 1
ATOM 682 C C . PHE A 1 87 ? -2.885 -5.385 3.230 1.00 98.12 87 PHE A C 1
ATOM 684 O O . PHE A 1 87 ? -1.843 -5.811 3.733 1.00 98.12 87 PHE A O 1
ATOM 691 N N . PHE A 1 88 ? -3.700 -4.531 3.844 1.00 97.56 88 PHE A N 1
ATOM 692 C CA . PHE A 1 88 ? -3.596 -4.224 5.265 1.00 97.56 88 PHE A CA 1
ATOM 693 C C . PHE A 1 88 ? -4.331 -5.282 6.087 1.00 97.56 88 PHE A C 1
ATOM 695 O O . PHE A 1 88 ? -5.425 -5.722 5.716 1.00 97.56 88 PHE A O 1
ATOM 702 N N . ARG A 1 89 ? -3.774 -5.628 7.246 1.00 96.88 89 ARG A N 1
ATOM 703 C CA . ARG A 1 89 ? -4.460 -6.347 8.325 1.00 96.88 89 ARG A CA 1
ATOM 704 C C . ARG A 1 89 ? -4.314 -5.560 9.619 1.00 96.88 89 ARG A C 1
ATOM 706 O O . ARG A 1 89 ? -3.313 -4.886 9.828 1.00 96.88 89 ARG A O 1
ATOM 713 N N . GLY A 1 90 ? -5.312 -5.665 10.486 1.00 94.25 90 GLY A N 1
ATOM 714 C CA . GLY A 1 90 ? -5.339 -4.997 11.781 1.00 94.25 90 GLY A CA 1
ATOM 715 C C . GLY A 1 90 ? -5.677 -5.984 12.884 1.00 94.25 90 GLY A C 1
ATOM 716 O O . GLY A 1 90 ? -6.482 -6.902 12.680 1.00 94.25 90 GLY A O 1
ATOM 717 N N . HIS A 1 91 ? -5.072 -5.784 14.045 1.00 92.56 91 HIS A N 1
ATOM 718 C CA . HIS A 1 91 ? -5.355 -6.516 15.270 1.00 92.56 91 HIS A CA 1
ATOM 719 C C . HIS A 1 91 ? -6.099 -5.615 16.270 1.00 92.56 91 HIS A C 1
ATOM 721 O O . HIS A 1 91 ? -6.072 -4.388 16.171 1.00 92.56 91 HIS A O 1
ATOM 727 N N . THR A 1 92 ? -6.821 -6.216 17.216 1.00 86.38 92 THR A N 1
ATOM 728 C CA . THR A 1 92 ? -7.679 -5.487 18.169 1.00 86.38 92 THR A CA 1
ATOM 729 C C . THR A 1 92 ? -6.898 -4.630 19.165 1.00 86.38 92 THR A C 1
ATOM 731 O O . THR A 1 92 ? -7.460 -3.698 19.728 1.00 86.38 92 THR A O 1
ATOM 734 N N . ASP A 1 93 ? -5.603 -4.890 19.341 1.00 89.44 93 ASP A N 1
ATOM 735 C CA . ASP A 1 93 ? -4.679 -4.075 20.145 1.00 89.44 93 ASP A CA 1
ATOM 736 C C . ASP A 1 93 ? -4.065 -2.885 19.371 1.00 89.44 93 ASP A C 1
ATOM 738 O O . ASP A 1 93 ? -3.196 -2.177 19.885 1.00 89.44 93 ASP A O 1
ATOM 742 N N . GLY A 1 94 ? -4.506 -2.664 18.128 1.00 88.94 94 GLY A N 1
ATOM 743 C CA . GLY A 1 94 ? -4.074 -1.556 17.284 1.00 88.94 94 GLY A CA 1
ATOM 744 C C . GLY A 1 94 ? -2.840 -1.829 16.425 1.00 88.94 94 GLY A C 1
ATOM 745 O O . GLY A 1 94 ? -2.454 -0.929 15.675 1.00 88.94 94 GLY A O 1
ATOM 746 N N . HIS A 1 95 ? -2.230 -3.019 16.479 1.00 94.50 95 HIS A N 1
ATOM 747 C CA . HIS A 1 95 ? -1.181 -3.380 15.521 1.00 94.50 95 HIS A CA 1
ATOM 748 C C . HIS A 1 95 ? -1.743 -3.482 14.101 1.00 94.50 95 HIS A C 1
ATOM 750 O O . HIS A 1 95 ? -2.838 -4.007 13.876 1.00 94.50 95 HIS A O 1
ATOM 756 N N . VAL A 1 96 ? -0.964 -3.002 13.137 1.00 96.19 96 VAL A N 1
ATOM 757 C CA . VAL A 1 96 ? -1.289 -3.024 11.711 1.00 96.19 96 VAL A CA 1
ATOM 758 C C . VAL A 1 96 ? -0.135 -3.671 10.964 1.00 96.19 96 VAL A C 1
ATOM 760 O O . VAL A 1 96 ? 1.025 -3.342 11.207 1.00 96.19 96 VAL A O 1
ATOM 763 N N . SER A 1 97 ? -0.458 -4.567 10.038 1.00 97.31 97 SER A N 1
ATOM 764 C CA . SER A 1 97 ? 0.494 -5.101 9.072 1.00 97.31 97 SER A CA 1
ATOM 765 C C . SER A 1 97 ? 0.077 -4.756 7.651 1.00 97.31 97 SER A C 1
ATOM 767 O O . SER A 1 97 ? -1.112 -4.607 7.359 1.00 97.31 97 SER A O 1
ATOM 769 N N . MET A 1 98 ? 1.055 -4.649 6.758 1.00 97.81 98 MET A N 1
ATOM 770 C CA . MET A 1 98 ? 0.835 -4.526 5.325 1.00 97.81 98 MET A CA 1
ATOM 771 C C . MET A 1 98 ? 1.763 -5.484 4.584 1.00 97.81 98 MET A C 1
ATOM 773 O O . MET A 1 98 ? 2.985 -5.382 4.687 1.00 97.81 98 MET A O 1
ATOM 777 N N . CYS A 1 99 ? 1.171 -6.404 3.827 1.00 97.81 99 CYS A N 1
ATOM 778 C CA . CYS A 1 99 ? 1.898 -7.229 2.868 1.00 97.81 99 CYS A CA 1
ATOM 779 C C . CYS A 1 99 ? 1.744 -6.599 1.486 1.00 97.81 99 CYS A C 1
ATOM 781 O O . CYS A 1 99 ? 0.614 -6.433 1.027 1.00 97.81 99 CYS A O 1
ATOM 783 N N . LEU A 1 100 ? 2.854 -6.261 0.835 1.00 95.81 100 LEU A N 1
ATOM 784 C CA . LEU A 1 100 ? 2.885 -5.516 -0.427 1.00 95.81 100 LEU A CA 1
ATOM 785 C C . LEU A 1 100 ? 3.824 -6.197 -1.425 1.00 95.81 100 LEU A C 1
ATOM 787 O O . LEU A 1 100 ? 4.858 -6.729 -1.032 1.00 95.81 100 LEU A O 1
ATOM 791 N N . THR A 1 101 ? 3.509 -6.132 -2.714 1.00 96.31 101 THR A N 1
ATOM 792 C CA . THR A 1 101 ? 4.450 -6.433 -3.799 1.00 96.31 101 THR A CA 1
ATOM 793 C C . THR A 1 101 ? 4.494 -5.298 -4.814 1.00 96.31 101 THR A C 1
ATOM 795 O O . THR A 1 101 ? 3.524 -4.550 -4.936 1.00 96.31 101 THR A O 1
ATOM 798 N N . ASP A 1 102 ? 5.608 -5.168 -5.533 1.00 94.44 102 ASP A N 1
ATOM 799 C CA . ASP A 1 102 ? 5.813 -4.130 -6.540 1.00 94.44 102 ASP A CA 1
ATOM 800 C C . ASP A 1 102 ? 6.246 -4.683 -7.912 1.00 94.44 102 ASP A C 1
ATOM 802 O O . ASP A 1 102 ? 6.687 -5.827 -8.054 1.00 94.44 102 ASP A O 1
ATOM 806 N N . THR A 1 103 ? 6.157 -3.852 -8.952 1.00 91.38 103 THR A N 1
ATOM 807 C CA . THR A 1 103 ? 6.550 -4.224 -10.325 1.00 91.38 103 THR A CA 1
ATOM 808 C C . THR A 1 103 ? 8.053 -4.411 -10.532 1.00 91.38 103 THR A C 1
ATOM 810 O O . THR A 1 103 ? 8.470 -4.810 -11.620 1.00 91.38 103 THR A O 1
ATOM 813 N N . LEU A 1 104 ? 8.886 -4.140 -9.524 1.00 89.75 104 LEU A N 1
ATOM 814 C CA . LEU A 1 104 ? 10.314 -4.470 -9.543 1.00 89.75 104 LEU A CA 1
ATOM 815 C C . LEU A 1 104 ? 10.575 -5.896 -9.024 1.00 89.75 104 LEU A C 1
ATOM 817 O O . LEU A 1 104 ? 11.720 -6.355 -9.048 1.00 89.75 104 LEU A O 1
ATOM 821 N N . GLY A 1 105 ? 9.520 -6.597 -8.600 1.00 91.19 105 GLY A N 1
ATOM 822 C CA . GLY A 1 105 ? 9.557 -7.965 -8.100 1.00 91.19 105 GLY A CA 1
ATOM 823 C C . GLY A 1 105 ? 9.818 -8.057 -6.600 1.00 91.19 105 GLY A C 1
ATOM 824 O O . GLY A 1 105 ? 10.103 -9.148 -6.113 1.00 91.19 105 GLY A O 1
ATOM 825 N N . ASN A 1 106 ? 9.762 -6.952 -5.857 1.00 92.94 106 ASN A N 1
ATOM 826 C CA . ASN A 1 106 ? 9.941 -7.009 -4.411 1.00 92.94 106 ASN A CA 1
ATOM 827 C C . ASN A 1 106 ? 8.641 -7.437 -3.724 1.00 92.94 106 ASN A C 1
ATOM 829 O O . ASN A 1 106 ? 7.541 -7.133 -4.196 1.00 92.94 106 ASN A O 1
ATOM 833 N N . ALA A 1 107 ? 8.774 -8.099 -2.579 1.00 95.62 107 ALA A N 1
ATOM 834 C CA . ALA A 1 107 ? 7.690 -8.298 -1.629 1.00 95.62 107 ALA A CA 1
ATOM 835 C C . ALA A 1 107 ? 8.117 -7.794 -0.249 1.00 95.62 107 ALA A C 1
ATOM 837 O O . ALA A 1 107 ? 9.256 -8.006 0.168 1.00 95.62 107 ALA A O 1
ATOM 838 N N . TYR A 1 108 ? 7.196 -7.131 0.444 1.00 96.44 108 TYR A N 1
ATOM 839 C CA . TYR A 1 108 ? 7.429 -6.438 1.704 1.00 96.44 108 TYR A CA 1
ATOM 840 C C . TYR A 1 108 ? 6.441 -6.917 2.764 1.00 96.44 108 TYR A C 1
ATOM 842 O O . TYR A 1 108 ? 5.251 -7.080 2.484 1.00 96.44 108 TYR A O 1
ATOM 850 N N . LEU A 1 109 ? 6.938 -7.066 3.990 1.00 97.12 109 LEU A N 1
ATOM 851 C CA . LEU A 1 109 ? 6.137 -7.083 5.207 1.00 97.12 109 LEU A CA 1
ATOM 852 C C . LEU A 1 109 ? 6.438 -5.801 5.978 1.00 97.12 109 LEU A C 1
ATOM 854 O O . LEU A 1 109 ? 7.574 -5.585 6.409 1.00 97.12 109 LEU A O 1
ATOM 858 N N . LEU A 1 110 ? 5.419 -4.967 6.148 1.00 97.44 110 LEU A N 1
ATOM 859 C CA . LEU A 1 110 ? 5.486 -3.744 6.935 1.00 97.44 110 LEU A CA 1
ATOM 860 C C . LEU A 1 110 ? 4.624 -3.900 8.189 1.00 97.44 110 LEU A C 1
ATOM 862 O O . LEU A 1 110 ? 3.536 -4.472 8.114 1.00 97.44 110 LEU A O 1
ATOM 866 N N . MET A 1 111 ? 5.086 -3.372 9.318 1.00 96.62 111 MET A N 1
ATOM 867 C CA . MET A 1 111 ? 4.365 -3.386 10.592 1.00 96.62 111 MET A CA 1
ATOM 868 C C . MET A 1 111 ? 4.336 -1.994 11.211 1.00 96.62 111 MET A C 1
ATOM 870 O O . MET A 1 111 ? 5.244 -1.188 11.021 1.00 96.62 111 MET A O 1
ATOM 874 N N . GLY A 1 112 ? 3.296 -1.721 11.984 1.00 94.69 112 GLY A N 1
ATOM 875 C CA . GLY A 1 112 ? 3.184 -0.522 12.798 1.00 94.69 112 GLY A CA 1
ATOM 876 C C . GLY A 1 112 ? 2.051 -0.649 13.802 1.00 94.69 112 GLY A C 1
ATOM 877 O O . GLY A 1 112 ? 1.466 -1.721 13.982 1.00 94.69 112 GLY A O 1
ATOM 878 N N . LYS A 1 113 ? 1.731 0.458 14.467 1.00 92.25 113 LYS A N 1
ATOM 879 C CA . LYS A 1 113 ? 0.652 0.526 15.452 1.00 92.25 113 LYS A CA 1
ATOM 880 C C . LYS A 1 113 ? -0.127 1.820 15.254 1.00 92.25 113 LYS A C 1
ATOM 882 O O . LYS A 1 113 ? 0.470 2.876 15.051 1.00 92.25 113 LYS A O 1
ATOM 887 N N . MET A 1 114 ? -1.452 1.738 15.312 1.00 88.75 114 MET A N 1
ATOM 888 C CA . MET A 1 114 ? -2.298 2.928 15.312 1.00 88.75 114 MET A CA 1
ATOM 889 C C . MET A 1 114 ? -2.096 3.723 16.606 1.00 88.75 114 MET A C 1
ATOM 891 O O . MET A 1 114 ? -2.071 3.109 17.679 1.00 88.75 114 MET A O 1
ATOM 895 N N . PRO A 1 115 ? -2.023 5.065 16.539 1.00 82.50 115 PRO A N 1
ATOM 896 C CA . PRO A 1 115 ? -2.044 5.901 17.730 1.00 82.50 115 PRO A CA 1
ATOM 897 C C . PRO A 1 115 ? -3.253 5.593 18.625 1.00 82.50 115 PRO A C 1
ATOM 899 O O . PRO A 1 115 ? -4.344 5.222 18.165 1.00 82.50 115 PRO A O 1
ATOM 902 N N . GLU A 1 116 ? -3.041 5.712 19.932 1.00 76.81 116 GLU A N 1
ATOM 903 C CA . GLU A 1 116 ? -4.104 5.560 20.930 1.00 76.81 116 GLU A CA 1
ATOM 904 C C . GLU A 1 116 ? -4.972 6.822 21.010 1.00 76.81 116 GLU A C 1
ATOM 906 O O . GLU A 1 116 ? -6.167 6.714 21.265 1.00 76.81 116 GLU A O 1
ATOM 911 N N . ASP A 1 117 ? -4.389 7.984 20.708 1.00 75.56 1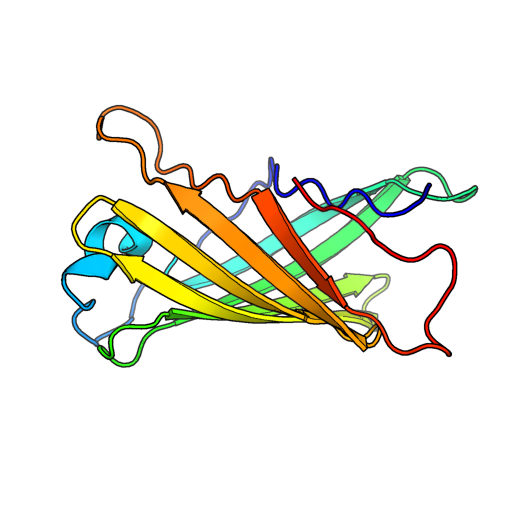17 ASP A N 1
ATOM 912 C CA . ASP A 1 117 ? -5.044 9.287 20.755 1.00 75.56 117 ASP A CA 1
ATOM 913 C C . ASP A 1 117 ? -5.690 9.673 19.411 1.00 75.56 117 ASP A C 1
ATOM 915 O O . ASP A 1 117 ? -5.008 9.868 18.400 1.00 75.56 117 ASP A O 1
ATOM 919 N N . GLU A 1 118 ? -7.015 9.825 19.422 1.00 66.12 118 GLU A N 1
ATOM 920 C CA . GLU A 1 118 ? -7.826 10.247 18.272 1.00 66.12 118 GLU A CA 1
ATOM 921 C C . GLU A 1 118 ? -7.760 11.761 17.989 1.00 66.12 118 GLU A C 1
ATOM 923 O O . GLU A 1 118 ? -8.289 12.213 16.974 1.00 66.12 118 GLU A O 1
ATOM 928 N N . SER A 1 119 ? -7.106 12.555 18.847 1.00 62.06 119 SER A N 1
ATOM 929 C CA . SER A 1 119 ? -6.928 14.002 18.650 1.00 62.06 119 SER A CA 1
ATOM 930 C C . SER A 1 119 ? -5.899 14.348 17.565 1.00 62.06 119 SER A C 1
ATOM 932 O O . SER A 1 119 ? -5.898 15.457 17.023 1.00 62.06 119 SER A O 1
ATOM 934 N N . THR A 1 120 ? -5.034 13.390 17.219 1.00 57.09 120 THR A N 1
ATOM 935 C CA . THR A 1 120 ? -4.040 13.539 16.156 1.00 57.09 120 THR A CA 1
ATOM 936 C C . THR A 1 120 ? -4.652 13.238 14.785 1.00 57.09 120 THR A C 1
ATOM 938 O O . THR A 1 120 ? -5.477 12.329 14.663 1.00 57.09 120 THR A O 1
ATOM 941 N N . PRO A 1 121 ? -4.268 13.971 13.719 1.00 59.50 121 PRO A N 1
ATOM 942 C CA . PRO A 1 121 ? -4.709 13.633 12.371 1.00 59.50 121 PRO A CA 1
ATOM 943 C C . PRO A 1 121 ? -4.359 12.176 12.075 1.00 59.50 121 PRO A C 1
ATOM 945 O O . PRO A 1 121 ? -3.254 11.732 12.395 1.00 59.50 121 PRO A O 1
ATOM 948 N N . SER A 1 122 ? -5.305 11.446 11.474 1.00 72.50 122 SER A N 1
ATOM 949 C CA . SER A 1 122 ? -5.199 10.008 11.223 1.00 72.50 122 SER A CA 1
ATOM 950 C C . SER A 1 122 ? -3.931 9.684 10.430 1.00 72.50 122 SER A C 1
ATOM 952 O O . SER A 1 122 ? -3.892 9.790 9.206 1.00 72.50 122 SER A O 1
ATOM 954 N N . THR A 1 123 ? -2.876 9.319 11.154 1.00 82.75 123 THR A N 1
ATOM 955 C CA . THR A 1 123 ? -1.555 9.016 10.607 1.00 82.75 123 THR A CA 1
ATOM 956 C C . THR A 1 123 ? -1.273 7.547 10.857 1.00 82.75 123 THR A C 1
ATOM 958 O O . THR A 1 123 ? -1.404 7.062 11.981 1.00 82.75 123 THR A O 1
ATOM 961 N N . LEU A 1 124 ? -0.888 6.838 9.799 1.00 89.31 124 LEU A N 1
ATOM 962 C CA . LEU A 1 124 ? -0.408 5.466 9.872 1.00 89.31 124 LEU A CA 1
ATOM 963 C C . LEU A 1 124 ? 1.075 5.452 9.509 1.00 89.31 124 LEU A C 1
ATOM 965 O O . LEU A 1 124 ? 1.435 5.738 8.369 1.00 89.31 124 LEU A O 1
ATOM 969 N N . THR A 1 125 ? 1.913 5.073 10.469 1.00 90.69 125 THR A N 1
ATOM 970 C CA . THR A 1 125 ? 3.341 4.838 10.244 1.00 90.69 125 THR A CA 1
ATOM 971 C C . THR A 1 125 ? 3.595 3.339 10.222 1.00 90.69 125 THR A C 1
ATOM 973 O O . THR A 1 125 ? 3.250 2.640 11.175 1.00 90.69 125 THR A O 1
ATOM 976 N N . LEU A 1 126 ? 4.206 2.854 9.143 1.00 92.62 126 LEU A N 1
ATOM 977 C CA . LEU A 1 126 ? 4.620 1.464 8.987 1.00 92.62 126 LEU A CA 1
ATOM 978 C C . LEU A 1 126 ? 6.121 1.405 8.710 1.00 92.62 126 LEU A C 1
ATOM 980 O O . LEU A 1 126 ? 6.645 2.189 7.923 1.00 92.62 126 LEU A O 1
ATOM 984 N N . THR A 1 127 ? 6.799 0.444 9.321 1.00 92.62 127 THR A N 1
ATOM 985 C CA . THR A 1 127 ? 8.219 0.172 9.104 1.00 92.62 127 THR A CA 1
ATOM 986 C C . THR A 1 127 ? 8.411 -1.214 8.518 1.00 92.62 127 THR A C 1
ATOM 988 O O . THR A 1 127 ? 7.647 -2.133 8.802 1.00 92.62 127 THR A O 1
ATOM 991 N N . THR A 1 128 ? 9.443 -1.377 7.691 1.00 92.12 128 THR A N 1
ATOM 992 C CA . THR A 1 128 ? 9.767 -2.691 7.116 1.00 92.12 128 THR A CA 1
ATOM 993 C C . THR A 1 128 ? 10.249 -3.663 8.183 1.00 92.12 128 THR A C 1
ATOM 995 O O . THR A 1 128 ? 11.274 -3.410 8.814 1.00 92.12 128 THR A O 1
ATOM 998 N N . GLU A 1 129 ? 9.563 -4.798 8.291 1.00 94.88 129 GLU A N 1
ATOM 999 C CA . GLU A 1 129 ? 10.038 -5.988 9.003 1.00 94.88 129 GLU A CA 1
ATOM 1000 C C . GLU A 1 129 ? 10.818 -6.919 8.080 1.00 94.88 129 GLU A C 1
ATOM 1002 O O . GLU A 1 129 ? 11.834 -7.495 8.463 1.00 94.88 129 GLU A O 1
ATOM 1007 N N . SER A 1 130 ? 10.351 -7.079 6.839 1.00 93.50 130 SER A N 1
ATOM 1008 C CA . SER A 1 130 ? 11.001 -7.945 5.860 1.00 93.50 130 SER A CA 1
ATOM 1009 C C . SER A 1 130 ? 10.837 -7.412 4.447 1.00 93.50 130 SER A C 1
ATOM 1011 O O . SER A 1 130 ? 9.800 -6.850 4.093 1.00 93.50 130 SER A O 1
ATOM 1013 N N . VAL A 1 131 ? 11.865 -7.626 3.632 1.00 94.62 131 VAL A N 1
ATOM 1014 C CA . VAL A 1 131 ? 11.826 -7.427 2.187 1.00 94.62 131 VAL A CA 1
ATOM 1015 C C . VAL A 1 131 ? 12.557 -8.573 1.507 1.00 94.62 131 VAL A C 1
ATOM 1017 O O . VAL A 1 131 ? 13.650 -8.970 1.918 1.00 94.62 131 VAL A O 1
ATOM 1020 N N . VAL A 1 132 ? 11.949 -9.103 0.454 1.00 93.38 132 VAL A N 1
ATOM 1021 C CA . VAL A 1 132 ? 12.550 -10.120 -0.407 1.00 93.38 132 VAL A CA 1
ATOM 1022 C C . VAL A 1 132 ? 12.471 -9.671 -1.858 1.00 93.38 132 VAL A C 1
ATOM 1024 O O . VAL A 1 132 ? 11.515 -9.014 -2.269 1.00 93.38 132 VAL A O 1
ATOM 1027 N N . SER A 1 133 ? 13.485 -10.031 -2.641 1.00 92.50 133 SER A N 1
ATOM 1028 C CA . SER A 1 133 ? 13.607 -9.628 -4.044 1.00 92.50 133 SER A CA 1
ATOM 1029 C C . SER A 1 133 ? 14.194 -10.768 -4.880 1.00 92.50 133 SER A C 1
ATOM 1031 O O . SER A 1 133 ? 15.083 -11.475 -4.395 1.00 92.50 133 SER A O 1
ATOM 1033 N N . PRO A 1 134 ? 13.809 -10.918 -6.160 1.00 90.12 134 PRO A N 1
ATOM 1034 C CA . PRO A 1 134 ? 14.375 -11.922 -7.057 1.00 90.12 134 PRO A CA 1
ATOM 1035 C C . PRO A 1 134 ? 15.874 -11.705 -7.241 1.00 90.12 134 PRO A C 1
ATOM 1037 O O . PRO A 1 134 ? 16.335 -10.566 -7.336 1.00 90.12 134 PRO A O 1
ATOM 1040 N N . PHE A 1 135 ? 16.666 -12.774 -7.344 1.00 87.06 135 PHE A 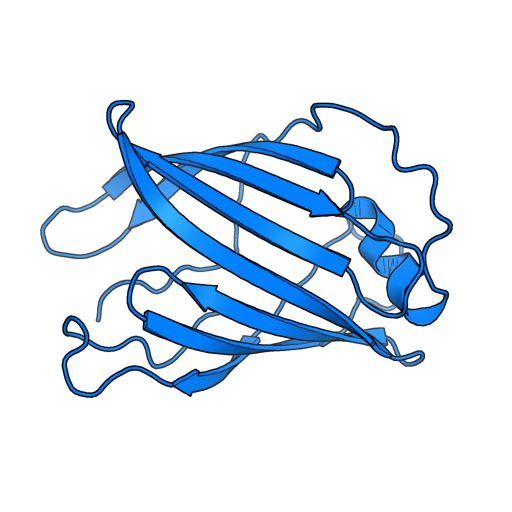N 1
ATOM 1041 C CA . PHE A 1 135 ? 18.126 -12.656 -7.465 1.00 87.06 135 PHE A CA 1
ATOM 1042 C C . PHE A 1 135 ? 18.570 -11.877 -8.722 1.00 87.06 135 PHE A C 1
ATOM 1044 O O . PHE A 1 135 ? 19.614 -11.235 -8.695 1.00 87.06 135 PHE A O 1
ATOM 1051 N N . PHE A 1 136 ? 17.752 -11.848 -9.774 1.00 86.75 136 PHE A N 1
ATOM 1052 C CA . PHE A 1 136 ? 17.974 -11.077 -11.006 1.00 86.75 136 PHE A CA 1
ATOM 1053 C C . PHE A 1 136 ? 17.318 -9.682 -10.988 1.00 86.75 136 PHE A C 1
ATOM 1055 O O . PHE A 1 136 ? 17.285 -8.992 -12.005 1.00 86.75 136 PHE A O 1
ATOM 1062 N N . GLY A 1 137 ? 16.777 -9.262 -9.842 1.00 83.00 137 GLY A N 1
ATOM 1063 C CA . GLY A 1 137 ? 16.176 -7.947 -9.659 1.00 83.00 137 GLY A CA 1
ATOM 1064 C C . GLY A 1 137 ? 17.184 -6.805 -9.809 1.00 83.00 137 GLY A C 1
ATOM 1065 O O . GLY A 1 137 ? 18.395 -6.965 -9.608 1.00 83.00 137 GLY A O 1
ATOM 1066 N N . ARG A 1 138 ? 16.655 -5.623 -10.142 1.00 79.62 138 ARG A N 1
ATOM 1067 C CA . ARG A 1 138 ? 17.437 -4.400 -10.345 1.00 79.62 138 ARG A CA 1
ATOM 1068 C C . ARG A 1 138 ? 18.274 -4.061 -9.107 1.00 79.62 138 ARG A C 1
ATOM 1070 O O . ARG A 1 138 ? 17.792 -4.129 -7.981 1.00 79.62 138 ARG A O 1
ATOM 1077 N N . GLN A 1 139 ? 19.520 -3.648 -9.336 1.00 80.88 139 GLN A N 1
ATOM 1078 C CA . GLN A 1 139 ? 20.427 -3.175 -8.290 1.00 80.88 139 GLN A CA 1
ATOM 1079 C C . GLN A 1 139 ? 20.412 -1.636 -8.177 1.00 80.88 139 GLN A C 1
ATOM 1081 O O . GLN A 1 139 ? 20.227 -0.958 -9.193 1.00 80.88 139 GLN A O 1
ATOM 1086 N N . PRO A 1 140 ? 20.651 -1.067 -6.978 1.00 81.88 140 PRO A N 1
ATOM 1087 C CA . PRO A 1 140 ? 20.793 -1.757 -5.691 1.00 81.88 140 PRO A CA 1
ATOM 1088 C C . PRO A 1 140 ? 19.448 -2.289 -5.173 1.00 81.88 140 PRO A C 1
ATOM 1090 O O . PRO A 1 140 ? 18.409 -1.682 -5.424 1.00 81.88 140 PRO A O 1
ATOM 1093 N N . ARG A 1 141 ? 19.476 -3.402 -4.431 1.00 80.31 141 ARG A N 1
ATOM 1094 C CA . ARG A 1 141 ? 18.271 -3.941 -3.779 1.00 80.31 141 ARG A CA 1
ATOM 1095 C C . ARG A 1 141 ? 17.762 -3.002 -2.692 1.00 80.31 141 ARG A C 1
ATOM 1097 O O . ARG A 1 141 ? 18.554 -2.415 -1.952 1.00 80.31 141 ARG A O 1
ATOM 1104 N N . VAL A 1 142 ? 16.441 -2.935 -2.564 1.00 78.88 142 VAL A N 1
ATOM 1105 C CA . VAL A 1 142 ? 15.789 -2.335 -1.400 1.00 78.88 142 VAL A CA 1
ATOM 1106 C C . VAL A 1 142 ? 15.942 -3.297 -0.225 1.00 78.88 142 VAL A C 1
ATOM 1108 O O . VAL A 1 142 ? 15.636 -4.478 -0.348 1.00 78.88 142 VAL A O 1
ATOM 1111 N N . THR A 1 143 ? 16.438 -2.799 0.906 1.00 80.75 143 THR A N 1
ATOM 1112 C CA . THR A 1 143 ? 16.590 -3.580 2.147 1.00 80.75 143 THR A CA 1
ATOM 1113 C C . THR A 1 143 ? 15.722 -3.054 3.288 1.00 80.75 143 THR A C 1
ATOM 1115 O O . THR A 1 143 ? 15.517 -3.763 4.269 1.00 80.75 143 THR A O 1
ATOM 1118 N N . LYS A 1 144 ? 15.206 -1.822 3.175 1.00 75.62 144 LYS A N 1
ATOM 1119 C CA . LYS A 1 144 ? 14.326 -1.194 4.164 1.00 75.62 144 LYS A CA 1
ATOM 1120 C C . LYS A 1 144 ? 13.533 -0.035 3.552 1.00 75.62 144 LYS A C 1
ATOM 1122 O O . LYS A 1 144 ? 14.063 0.717 2.736 1.00 75.62 144 LYS A O 1
ATOM 1127 N N . VAL A 1 145 ? 12.301 0.124 4.018 1.00 76.50 145 VAL A N 1
ATOM 1128 C CA . VAL A 1 145 ? 11.367 1.232 3.767 1.00 76.50 145 VAL A CA 1
ATOM 1129 C C . VAL A 1 145 ? 10.879 1.753 5.130 1.00 76.50 145 VAL A C 1
ATOM 1131 O O . VAL A 1 145 ? 10.735 0.959 6.071 1.00 76.50 145 VAL A O 1
ATOM 1134 N N . GLY A 1 146 ? 10.678 3.065 5.268 1.00 57.31 146 GLY A N 1
ATOM 1135 C CA . GLY A 1 146 ? 10.234 3.6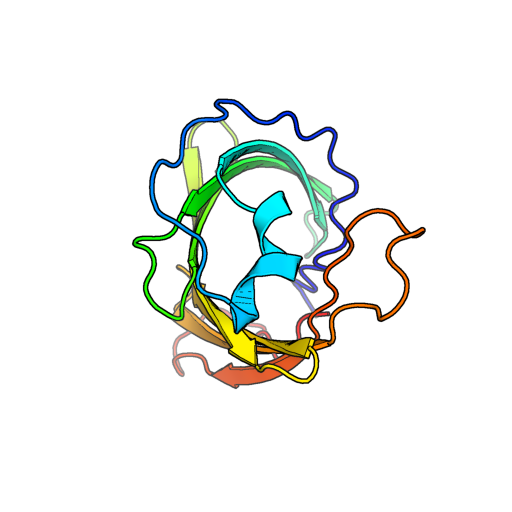95 6.517 1.00 57.31 146 GLY A CA 1
ATOM 1136 C C . GLY A 1 146 ? 9.575 5.044 6.309 1.00 57.31 146 GLY A C 1
ATOM 1137 O O . GLY A 1 146 ? 9.282 5.388 5.144 1.00 57.31 146 GLY A O 1
#

InterPro domains:
  IPR012674 Calycin [G3DSA:2.40.128.20] (21-145)
  IPR012674 Calycin [SSF50814] (24-130)
  IPR014878 THAP4-like, heme-binding domain [PF08768] (28-143)
  IPR045165 Nitrobindin family [PTHR15854] (3-144)

pLDDT: mean 81.75, std 18.96, range [29.78, 98.12]